Protein AF-A0A135U350-F1 (afdb_monomer)

Nearest PDB structures (foldseek):
  7f24-assembly1_A  TM=2.996E-01  e=7.785E+00  Homo sapiens

Radius of gyration: 18.71 Å; Cα contacts (8 Å, |Δi|>4): 54; chains: 1; bounding box: 39×28×60 Å

pLDDT: mean 76.17, std 16.47, range [37.19, 97.31]

Structure (mmCIF, N/CA/C/O backbone):
data_AF-A0A135U350-F1
#
_entry.id   AF-A0A135U350-F1
#
loop_
_atom_site.group_PDB
_atom_site.id
_atom_site.type_symbol
_atom_site.label_atom_id
_atom_site.label_alt_id
_atom_site.label_comp_id
_atom_site.label_asym_id
_atom_site.label_entity_id
_atom_site.label_seq_id
_atom_site.pdbx_PDB_ins_code
_atom_site.Cartn_x
_atom_site.Cartn_y
_atom_site.Cartn_z
_atom_site.occupancy
_atom_site.B_iso_or_equiv
_atom_site.auth_seq_id
_atom_site.auth_comp_id
_atom_site.auth_asym_id
_atom_site.auth_atom_id
_atom_site.pdbx_PDB_model_num
ATOM 1 N N . MET A 1 1 ? 18.412 5.096 -48.815 1.00 51.91 1 MET A N 1
ATOM 2 C CA . MET A 1 1 ? 17.657 5.793 -47.749 1.00 51.91 1 MET A CA 1
ATOM 3 C C . MET A 1 1 ? 16.625 4.939 -46.965 1.00 51.91 1 MET A C 1
ATOM 5 O O . MET A 1 1 ? 15.882 5.550 -46.212 1.00 51.91 1 MET A O 1
ATOM 9 N N . PRO A 1 2 ? 16.563 3.582 -47.007 1.00 56.16 2 PRO A N 1
ATOM 10 C CA . PRO A 1 2 ? 15.663 2.819 -46.115 1.00 56.16 2 PRO A CA 1
ATOM 11 C C . PRO A 1 2 ? 16.310 2.396 -44.777 1.00 56.16 2 PRO A C 1
ATOM 13 O O . PRO A 1 2 ? 15.617 2.077 -43.817 1.00 56.16 2 PRO A O 1
ATOM 16 N N . SER A 1 3 ? 17.642 2.420 -44.689 1.00 56.03 3 SER A N 1
ATOM 17 C CA . SER A 1 3 ? 18.417 1.921 -43.545 1.00 56.03 3 SER A CA 1
ATOM 18 C C . SER A 1 3 ? 18.353 2.810 -42.295 1.00 56.03 3 SER A C 1
ATOM 20 O O . SER A 1 3 ? 18.440 2.296 -41.186 1.00 56.03 3 SER A O 1
ATOM 22 N N . PHE A 1 4 ? 18.141 4.122 -42.447 1.00 55.19 4 PHE A N 1
ATOM 23 C CA . PHE A 1 4 ? 17.969 5.039 -41.308 1.00 55.19 4 PHE A CA 1
ATOM 24 C C . PHE A 1 4 ? 16.604 4.881 -40.622 1.00 55.19 4 PHE A C 1
ATOM 26 O O . PHE A 1 4 ? 16.508 5.009 -39.404 1.00 55.19 4 PHE A O 1
ATOM 33 N N . PHE A 1 5 ? 15.561 4.558 -41.393 1.00 57.06 5 PHE A N 1
ATOM 34 C CA . PHE A 1 5 ? 14.207 4.369 -40.868 1.00 57.06 5 PHE A CA 1
ATOM 35 C C . PHE A 1 5 ? 14.103 3.108 -40.000 1.00 57.06 5 PHE A C 1
ATOM 37 O O . PHE A 1 5 ? 13.480 3.145 -38.943 1.00 57.06 5 PHE A O 1
ATOM 44 N N . LEU A 1 6 ? 14.770 2.014 -40.392 1.00 58.06 6 LEU A N 1
ATOM 45 C CA . LEU A 1 6 ? 14.764 0.765 -39.622 1.00 58.06 6 LEU A CA 1
ATOM 46 C C . LEU A 1 6 ? 15.446 0.895 -38.250 1.00 58.06 6 LEU A C 1
ATOM 48 O O . LEU A 1 6 ? 14.917 0.373 -37.271 1.00 58.06 6 LEU A O 1
ATOM 52 N N . SER A 1 7 ? 16.566 1.620 -38.147 1.00 61.25 7 SER A N 1
ATOM 53 C CA . SER A 1 7 ? 17.243 1.836 -36.855 1.00 61.25 7 SER A CA 1
ATOM 54 C C . SER A 1 7 ? 16.415 2.667 -35.877 1.00 61.25 7 SER A C 1
ATOM 56 O O . SER A 1 7 ? 16.441 2.401 -34.678 1.00 61.25 7 SER A O 1
ATOM 58 N N . PHE A 1 8 ? 15.663 3.655 -36.371 1.00 61.41 8 PHE A N 1
ATOM 59 C CA . P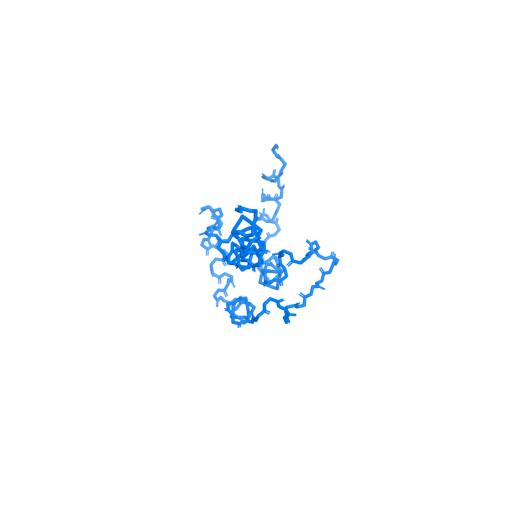HE A 1 8 ? 14.823 4.497 -35.517 1.00 61.41 8 PHE A CA 1
ATOM 60 C C . PHE A 1 8 ? 13.651 3.702 -34.922 1.00 61.41 8 PHE A C 1
ATOM 62 O O . PHE A 1 8 ? 13.359 3.816 -33.735 1.00 61.41 8 PHE A O 1
ATOM 69 N N . VAL A 1 9 ? 13.039 2.818 -35.719 1.00 66.31 9 VAL A N 1
ATOM 70 C CA . VAL A 1 9 ? 11.977 1.906 -35.258 1.00 66.31 9 VAL A CA 1
ATOM 71 C C . VAL A 1 9 ? 12.515 0.896 -34.238 1.00 66.31 9 VAL A C 1
ATOM 73 O O . VAL A 1 9 ? 11.883 0.673 -33.207 1.00 66.31 9 VAL A O 1
ATOM 76 N N . LEU A 1 10 ? 13.710 0.337 -34.467 1.00 63.16 10 LEU A N 1
ATOM 77 C CA . LEU A 1 10 ? 14.325 -0.623 -33.544 1.00 63.16 10 LEU A CA 1
ATOM 78 C C . LEU A 1 10 ? 14.658 0.008 -32.180 1.00 63.16 10 LEU A C 1
ATOM 80 O O . LEU A 1 10 ? 14.447 -0.617 -31.142 1.00 63.16 10 LEU A O 1
ATOM 84 N N . ALA A 1 11 ? 15.128 1.260 -32.174 1.00 63.81 11 ALA A N 1
ATOM 85 C CA . ALA A 1 11 ? 15.421 2.004 -30.950 1.00 63.81 11 ALA A CA 1
ATOM 86 C C . ALA A 1 11 ? 14.154 2.307 -30.127 1.00 63.81 11 ALA A C 1
ATOM 88 O O . ALA A 1 11 ? 14.177 2.214 -28.901 1.00 63.81 11 ALA A O 1
ATOM 89 N N . ILE A 1 12 ? 13.029 2.607 -30.787 1.00 64.12 12 ILE A N 1
ATOM 90 C CA . ILE A 1 12 ? 11.740 2.839 -30.115 1.00 64.12 12 ILE A CA 1
ATOM 91 C C . ILE A 1 12 ? 11.185 1.530 -29.527 1.00 64.12 12 ILE A C 1
ATOM 93 O O . ILE A 1 12 ? 10.718 1.521 -28.388 1.00 64.12 12 ILE A O 1
ATOM 97 N N . CYS A 1 13 ? 11.291 0.408 -30.249 1.00 62.34 13 CYS A N 1
ATOM 98 C CA . CYS A 1 13 ? 10.854 -0.900 -29.749 1.00 62.34 13 CYS A CA 1
ATOM 99 C C . CYS A 1 13 ? 11.668 -1.384 -28.536 1.00 62.34 13 CYS A C 1
ATOM 101 O O . CYS A 1 13 ? 11.102 -2.004 -27.638 1.00 62.34 13 CYS A O 1
ATOM 103 N N . LEU A 1 14 ? 12.968 -1.077 -28.473 1.00 61.06 14 LEU A N 1
ATOM 104 C CA . LEU A 1 14 ? 13.835 -1.457 -27.350 1.00 61.06 14 LEU A CA 1
ATOM 105 C C . LEU A 1 14 ? 13.662 -0.569 -26.104 1.00 61.06 14 LEU A C 1
ATOM 107 O O . LEU A 1 14 ? 13.984 -1.011 -25.004 1.00 61.06 14 LEU A O 1
ATOM 111 N N . CYS A 1 15 ? 13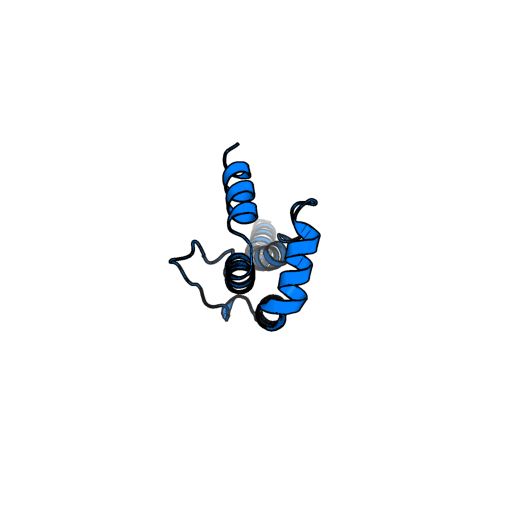.119 0.646 -26.242 1.00 57.06 15 CYS A N 1
ATOM 112 C CA . CYS A 1 15 ? 12.819 1.540 -25.112 1.00 57.06 15 CYS A CA 1
ATOM 113 C C . CYS A 1 15 ? 11.427 1.323 -24.492 1.00 57.06 15 CYS A C 1
ATOM 115 O O . CYS A 1 15 ? 11.189 1.750 -23.360 1.00 57.06 15 CYS A O 1
ATOM 117 N N . TRP A 1 16 ? 10.510 0.646 -25.192 1.00 56.31 16 TRP A N 1
ATOM 118 C CA . TRP A 1 16 ? 9.146 0.378 -24.711 1.00 56.31 16 TRP A CA 1
ATOM 119 C C . TRP A 1 16 ? 9.078 -0.363 -23.356 1.00 56.31 16 TRP A C 1
ATOM 121 O O . TRP A 1 16 ? 8.251 0.015 -22.521 1.00 56.31 16 TRP A O 1
ATOM 131 N N . PRO A 1 17 ? 9.940 -1.358 -23.053 1.00 57.16 17 PRO A N 1
ATOM 132 C CA . PRO A 1 17 ? 9.870 -2.074 -21.777 1.00 57.16 17 PRO A CA 1
ATOM 133 C C . PRO A 1 17 ? 10.188 -1.193 -20.563 1.00 57.16 17 PRO A C 1
ATOM 135 O O . PRO A 1 17 ? 9.724 -1.478 -19.462 1.00 57.16 17 PRO A O 1
ATOM 138 N N . CYS A 1 18 ? 10.957 -0.115 -20.749 1.00 51.03 18 CYS A N 1
ATOM 139 C CA . CYS A 1 18 ? 11.458 0.708 -19.648 1.00 51.03 18 CYS A CA 1
ATOM 140 C C . CYS A 1 18 ? 10.362 1.608 -19.048 1.00 51.03 18 CYS A C 1
ATOM 142 O O . CYS A 1 18 ? 10.301 1.805 -17.836 1.00 51.03 18 CYS A O 1
ATOM 144 N N . LEU A 1 19 ? 9.443 2.109 -19.883 1.00 50.31 19 LEU A N 1
ATOM 145 C CA . LEU A 1 19 ? 8.356 2.993 -19.446 1.00 50.31 19 LEU A CA 1
ATOM 146 C C . LEU A 1 19 ? 7.267 2.249 -18.660 1.00 50.31 19 LEU A C 1
ATOM 148 O O . LEU A 1 19 ? 6.686 2.812 -17.736 1.00 50.31 19 LEU A O 1
ATOM 152 N N . ALA A 1 20 ? 7.012 0.977 -18.976 1.00 51.28 20 ALA A N 1
ATOM 153 C CA . ALA A 1 20 ? 5.958 0.194 -18.327 1.00 51.28 20 ALA A CA 1
ATOM 154 C C . ALA A 1 20 ? 6.255 -0.126 -16.848 1.00 51.28 20 ALA A C 1
ATOM 156 O O . ALA A 1 20 ? 5.329 -0.304 -16.060 1.00 51.28 20 ALA A O 1
ATOM 157 N N . VAL A 1 21 ? 7.534 -0.189 -16.460 1.00 50.59 21 VAL A N 1
ATOM 158 C CA . VAL A 1 21 ? 7.938 -0.468 -15.070 1.00 50.59 21 VAL A CA 1
ATOM 159 C C . VAL A 1 21 ? 7.747 0.760 -14.174 1.00 50.59 21 VAL A C 1
ATOM 161 O O . VAL A 1 21 ? 7.396 0.609 -13.007 1.00 50.59 21 VAL A O 1
ATOM 164 N N . TYR A 1 22 ? 7.907 1.974 -14.715 1.00 48.16 22 TYR A N 1
ATOM 165 C CA . TYR A 1 22 ? 7.777 3.214 -13.942 1.00 48.16 22 TYR A CA 1
ATOM 166 C C . TYR A 1 22 ? 6.323 3.526 -13.559 1.00 48.16 22 TYR A C 1
ATOM 168 O O . TYR A 1 22 ? 6.048 3.951 -12.441 1.00 48.16 22 TYR A O 1
ATOM 176 N N . VAL A 1 23 ? 5.375 3.277 -14.468 1.00 47.12 23 VAL A N 1
ATOM 177 C CA . VAL A 1 23 ? 3.973 3.689 -14.285 1.00 47.12 23 VAL A CA 1
ATOM 178 C C . VAL A 1 23 ? 3.293 2.959 -13.122 1.00 47.12 23 VAL A C 1
ATOM 180 O O . VAL A 1 23 ? 2.491 3.567 -12.421 1.00 47.12 23 VAL A O 1
ATOM 183 N N . ALA A 1 24 ? 3.641 1.694 -12.863 1.00 48.94 24 ALA A N 1
ATOM 184 C CA . ALA A 1 24 ? 3.009 0.896 -11.807 1.00 48.94 24 ALA A CA 1
ATOM 185 C C . ALA A 1 24 ? 3.259 1.449 -10.389 1.00 48.94 24 ALA A C 1
ATOM 187 O O . ALA A 1 24 ? 2.378 1.357 -9.537 1.00 48.94 24 ALA A O 1
ATOM 188 N N . LYS A 1 25 ? 4.427 2.064 -10.140 1.00 48.00 25 LYS A N 1
ATOM 189 C CA . LYS A 1 25 ? 4.800 2.598 -8.816 1.00 48.00 25 LYS A CA 1
ATOM 190 C C . LYS A 1 25 ? 3.958 3.815 -8.404 1.00 48.00 25 LYS A C 1
ATOM 192 O O . LYS A 1 25 ? 3.762 4.055 -7.216 1.00 48.00 25 LYS A O 1
ATOM 197 N N . ASP A 1 26 ? 3.427 4.543 -9.385 1.00 49.25 26 ASP A N 1
ATOM 198 C CA . ASP A 1 26 ? 2.677 5.789 -9.197 1.00 49.25 26 ASP A CA 1
ATOM 199 C C . ASP A 1 26 ? 1.147 5.596 -9.140 1.00 49.25 26 ASP A C 1
ATOM 201 O O . ASP A 1 26 ? 0.419 6.578 -8.985 1.00 49.25 26 ASP A O 1
ATOM 205 N N . GLN A 1 27 ? 0.632 4.364 -9.266 1.00 50.88 27 GLN A N 1
ATOM 206 C CA . GLN A 1 27 ? -0.819 4.111 -9.331 1.00 50.88 27 GLN A CA 1
ATOM 207 C C . GLN A 1 27 ? -1.530 4.099 -7.968 1.00 50.88 27 GLN A C 1
ATOM 209 O O . GLN A 1 27 ? -2.751 3.988 -7.920 1.00 50.88 27 GLN A O 1
ATOM 214 N N . PHE A 1 28 ? -0.795 4.276 -6.871 1.00 52.19 28 PHE A N 1
ATOM 215 C CA . PHE A 1 28 ? -1.330 4.364 -5.511 1.00 52.19 28 PHE A CA 1
ATOM 216 C C . PHE A 1 28 ? -1.183 5.795 -4.967 1.00 52.19 28 PHE A C 1
ATOM 218 O O . PHE A 1 28 ? -0.483 6.033 -3.989 1.00 52.19 28 PHE A O 1
ATOM 225 N N . LYS A 1 29 ? -1.751 6.798 -5.655 1.00 51.06 29 LYS A N 1
ATOM 226 C CA . LYS A 1 29 ? -1.476 8.212 -5.320 1.00 51.06 29 LYS A CA 1
ATOM 227 C C . LYS A 1 29 ? -2.341 8.807 -4.208 1.00 51.06 29 LYS A C 1
ATOM 229 O O . LYS A 1 29 ? -1.890 9.750 -3.569 1.00 51.06 29 LYS A O 1
ATOM 234 N N . SER A 1 30 ? -3.529 8.269 -3.941 1.00 59.78 30 SER A N 1
ATOM 235 C CA . SER A 1 30 ? -4.328 8.662 -2.774 1.00 59.78 30 SER A CA 1
ATOM 236 C C . SER A 1 30 ? -5.467 7.683 -2.532 1.00 59.78 30 SER A C 1
ATOM 238 O O . SER A 1 30 ? -6.191 7.326 -3.463 1.00 59.78 30 SER A O 1
ATOM 240 N N . TRP A 1 31 ? -5.660 7.305 -1.275 1.00 69.06 31 TRP A N 1
ATOM 241 C CA . TRP A 1 31 ? -6.875 6.639 -0.829 1.00 69.06 31 TRP A CA 1
ATOM 242 C C . TRP A 1 31 ? -8.092 7.559 -0.958 1.00 69.06 31 TRP A C 1
ATOM 244 O O . TRP A 1 31 ? -7.953 8.781 -1.063 1.00 69.06 31 TRP A O 1
ATOM 254 N N . TYR A 1 32 ? -9.288 6.972 -0.911 1.00 66.12 32 TYR A N 1
ATO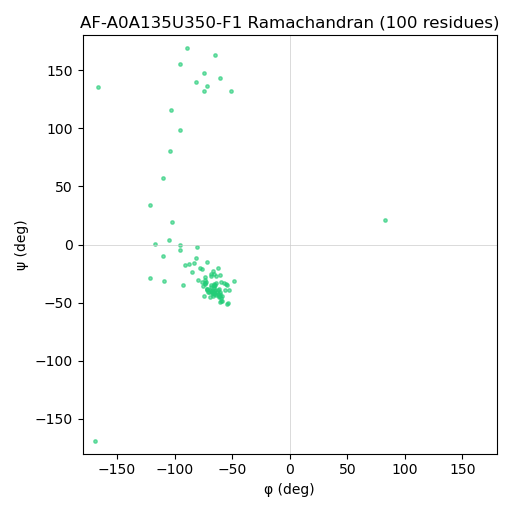M 255 C CA . TYR A 1 32 ? -10.517 7.741 -0.764 1.00 66.12 32 TYR A CA 1
ATOM 256 C C . TYR A 1 32 ? -10.403 8.701 0.431 1.00 66.12 32 TYR A C 1
ATOM 258 O O . TYR A 1 32 ? -9.966 8.267 1.500 1.00 66.12 32 TYR A O 1
ATOM 266 N N . PRO A 1 33 ? -10.754 9.990 0.283 1.00 71.69 33 PRO A N 1
ATOM 267 C CA . PRO A 1 33 ? -10.485 10.997 1.306 1.00 71.69 33 PRO A CA 1
ATOM 268 C C . PRO A 1 3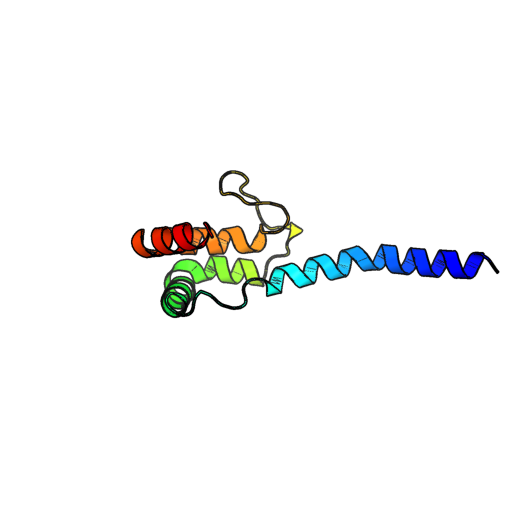3 ? -11.163 10.688 2.648 1.00 71.69 33 PRO A C 1
ATOM 270 O O . PRO A 1 33 ? -10.645 11.093 3.686 1.00 71.69 33 PRO A O 1
ATOM 273 N N . GLU A 1 34 ? -12.275 9.947 2.657 1.00 77.75 34 GLU A N 1
ATOM 274 C CA . GLU A 1 34 ? -12.948 9.526 3.886 1.00 77.75 34 GLU A CA 1
ATOM 275 C C . GLU A 1 34 ? -12.208 8.416 4.651 1.00 77.75 34 GLU A C 1
ATOM 277 O O . GLU A 1 34 ? -12.281 8.379 5.878 1.00 77.75 34 GLU A O 1
ATOM 282 N N . PHE A 1 35 ? -11.481 7.536 3.953 1.00 85.62 35 PHE A N 1
ATOM 283 C CA . PHE A 1 35 ? -10.784 6.388 4.554 1.00 85.62 35 PHE A CA 1
ATOM 284 C C . PHE A 1 35 ? -9.258 6.530 4.554 1.00 85.62 35 PHE A C 1
ATOM 286 O O . PHE A 1 35 ? -8.568 5.748 5.205 1.00 85.62 35 PHE A O 1
ATOM 293 N N . GLY A 1 36 ? -8.718 7.532 3.860 1.00 83.75 36 GLY A N 1
ATOM 294 C CA . GLY A 1 36 ? -7.281 7.744 3.707 1.00 83.75 36 GLY A CA 1
ATOM 295 C C . GLY A 1 36 ? -6.513 7.801 5.024 1.00 83.75 36 GLY A C 1
ATOM 296 O O . GLY 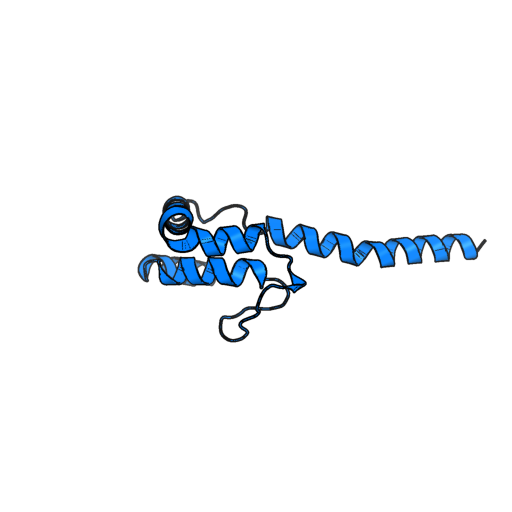A 1 36 ? -5.591 7.003 5.179 1.00 83.75 36 GLY A O 1
ATOM 297 N N . PRO A 1 37 ? -6.931 8.612 6.014 1.00 88.31 37 PRO A N 1
ATOM 298 C CA . PRO A 1 37 ? -6.261 8.651 7.314 1.00 88.31 37 PRO A CA 1
ATOM 299 C C . PRO A 1 37 ? -6.263 7.299 8.040 1.00 88.31 37 PRO A C 1
ATOM 301 O O . PRO A 1 37 ? -5.323 6.971 8.759 1.00 88.31 37 PRO A O 1
ATOM 304 N N . THR A 1 38 ? -7.313 6.490 7.857 1.00 90.06 38 THR A N 1
ATOM 305 C CA . THR A 1 38 ? -7.384 5.143 8.438 1.00 90.06 38 THR A CA 1
ATOM 306 C C . THR A 1 38 ? -6.381 4.209 7.774 1.00 90.06 38 THR A C 1
ATOM 308 O O . THR A 1 38 ? -5.671 3.491 8.472 1.00 90.06 38 THR A O 1
ATOM 311 N N . PHE A 1 39 ? -6.280 4.229 6.445 1.00 89.75 39 PHE A N 1
ATOM 312 C CA . PHE A 1 39 ? -5.312 3.398 5.734 1.00 89.75 39 PHE A CA 1
ATOM 313 C C . PHE A 1 39 ? -3.869 3.835 5.972 1.00 89.75 39 PHE A C 1
ATOM 315 O O . PHE A 1 39 ? -3.010 2.973 6.122 1.00 89.75 39 PHE A O 1
ATOM 322 N N . GLU A 1 40 ? -3.600 5.136 6.082 1.00 90.19 40 GLU A N 1
ATOM 323 C CA . GLU A 1 40 ? -2.287 5.655 6.485 1.00 90.19 40 GLU A CA 1
ATOM 324 C C . GLU A 1 40 ? -1.904 5.152 7.881 1.00 90.19 40 GLU A C 1
ATOM 326 O O . GLU A 1 40 ? -0.837 4.563 8.047 1.00 90.19 40 GLU A O 1
ATOM 331 N N . ALA A 1 41 ? -2.812 5.256 8.858 1.00 92.44 41 ALA A N 1
ATOM 332 C CA . ALA A 1 41 ? -2.576 4.739 10.204 1.00 92.44 41 ALA A CA 1
ATOM 333 C C . ALA A 1 41 ? -2.342 3.216 10.228 1.00 92.44 41 ALA A C 1
ATOM 335 O O . ALA A 1 41 ? -1.487 2.737 10.971 1.00 92.44 41 ALA A O 1
ATOM 336 N N . ILE A 1 42 ? -3.065 2.446 9.405 1.00 94.69 42 ILE A N 1
ATOM 337 C CA . ILE A 1 42 ? -2.854 0.996 9.269 1.00 94.69 42 ILE A CA 1
ATOM 338 C C . ILE A 1 42 ? -1.488 0.700 8.643 1.00 94.69 42 ILE A C 1
ATOM 340 O O . ILE A 1 42 ? -0.785 -0.200 9.101 1.00 94.69 42 ILE A O 1
ATOM 344 N N . VAL A 1 43 ? -1.084 1.445 7.614 1.00 94.19 43 VAL A N 1
ATOM 345 C CA . VAL A 1 43 ? 0.232 1.273 6.987 1.00 94.19 43 VAL A CA 1
A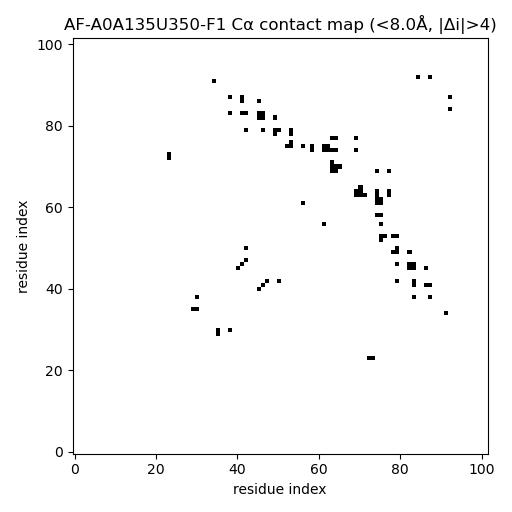TOM 346 C C . VAL A 1 43 ? 1.351 1.545 7.989 1.00 94.19 43 VAL A C 1
ATOM 348 O O . VAL A 1 43 ? 2.278 0.745 8.094 1.00 94.19 43 VAL A O 1
ATOM 351 N N . GLU A 1 44 ? 1.244 2.625 8.758 1.00 93.69 44 GLU A N 1
ATOM 352 C CA . GLU A 1 44 ? 2.252 3.010 9.749 1.00 93.69 44 GLU A CA 1
ATOM 353 C C . GLU A 1 44 ? 2.274 2.084 10.975 1.00 93.69 44 GLU A C 1
ATOM 355 O O . GLU A 1 44 ? 3.346 1.774 11.495 1.00 93.69 44 GLU A O 1
ATOM 360 N N . GLY A 1 45 ? 1.107 1.632 11.442 1.00 95.88 45 GLY A N 1
ATOM 361 C CA . GLY A 1 45 ? 0.974 0.864 12.682 1.00 95.88 45 GLY A CA 1
ATOM 362 C C . GLY A 1 45 ? 1.030 -0.653 12.514 1.00 95.88 45 GLY A C 1
ATOM 363 O O . GLY A 1 45 ? 1.546 -1.350 13.389 1.00 95.88 45 GLY A O 1
ATOM 364 N N . ASN A 1 46 ? 0.501 -1.176 11.407 1.00 97.31 46 ASN A N 1
ATOM 365 C CA . ASN A 1 46 ? 0.251 -2.607 11.227 1.00 97.31 46 ASN A CA 1
ATOM 366 C C . ASN A 1 46 ? 0.989 -3.204 10.026 1.00 97.31 46 ASN A C 1
ATOM 368 O O . ASN A 1 46 ? 1.317 -4.387 10.075 1.00 97.31 46 ASN A O 1
ATOM 372 N N . CYS A 1 47 ? 1.259 -2.411 8.982 1.00 95.38 47 CYS A N 1
ATOM 373 C CA . CYS A 1 47 ? 1.858 -2.890 7.731 1.00 95.38 47 CYS A CA 1
ATOM 374 C C . CYS A 1 47 ? 3.198 -2.229 7.320 1.00 95.38 47 CYS 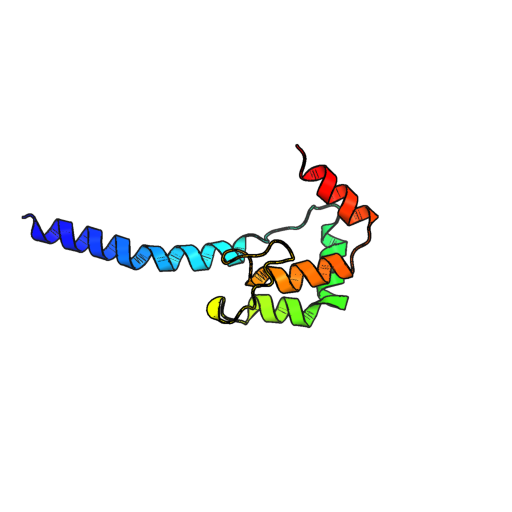A C 1
ATOM 376 O O . CYS A 1 47 ? 3.437 -2.058 6.115 1.00 95.38 47 CYS A O 1
ATOM 378 N N . PRO A 1 48 ? 4.098 -1.830 8.248 1.00 95.31 48 PRO A N 1
ATOM 379 C CA . PRO A 1 48 ? 5.297 -1.080 7.874 1.00 95.31 48 PRO A CA 1
ATOM 380 C C . PRO A 1 48 ? 6.289 -1.924 7.061 1.00 95.31 48 PRO A C 1
ATOM 382 O O . PRO A 1 48 ? 6.928 -1.410 6.145 1.00 95.31 48 PRO A O 1
ATOM 385 N N . ALA A 1 49 ? 6.400 -3.225 7.346 1.00 94.00 49 ALA A N 1
ATOM 386 C CA . ALA A 1 49 ? 7.332 -4.118 6.657 1.00 94.00 49 ALA A CA 1
ATOM 387 C C . ALA A 1 49 ? 6.881 -4.418 5.218 1.00 94.00 49 ALA A C 1
ATOM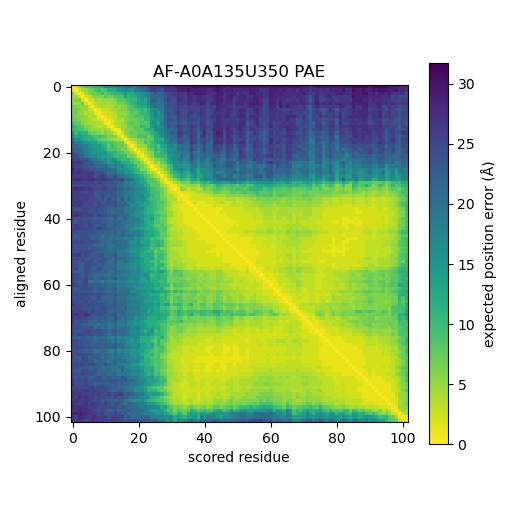 389 O O . ALA A 1 49 ? 7.691 -4.494 4.293 1.00 94.00 49 ALA A O 1
ATOM 390 N N . GLU A 1 50 ? 5.578 -4.581 5.016 1.00 92.06 50 GLU A N 1
ATOM 391 C CA . GLU A 1 50 ? 4.952 -4.790 3.717 1.00 92.06 50 GLU A CA 1
ATOM 392 C C . GLU A 1 50 ? 5.084 -3.538 2.851 1.00 92.06 50 GLU A C 1
ATOM 394 O O . GLU A 1 50 ? 5.406 -3.635 1.664 1.00 92.06 50 GLU A O 1
ATOM 399 N N . TYR A 1 51 ? 4.906 -2.362 3.458 1.00 92.00 51 TYR A N 1
ATOM 400 C CA . TYR A 1 51 ? 5.109 -1.087 2.786 1.00 92.00 51 TYR A CA 1
ATOM 401 C C . TYR A 1 51 ? 6.582 -0.844 2.432 1.00 92.00 51 TYR A C 1
ATOM 403 O O . TYR A 1 51 ? 6.893 -0.447 1.309 1.00 92.00 51 TYR A O 1
ATOM 411 N N . GLU A 1 52 ? 7.520 -1.163 3.326 1.00 91.69 52 GLU A N 1
ATOM 412 C CA . GLU A 1 52 ? 8.951 -1.092 3.019 1.00 91.69 52 GLU A CA 1
ATOM 413 C C . GLU A 1 52 ? 9.320 -2.029 1.862 1.00 91.69 52 GLU A C 1
ATOM 415 O O . GLU A 1 52 ? 10.036 -1.630 0.938 1.00 91.69 52 GLU A O 1
ATOM 420 N N . ARG A 1 53 ? 8.789 -3.258 1.850 1.00 88.94 53 ARG A N 1
ATOM 421 C CA . ARG A 1 53 ? 8.990 -4.192 0.734 1.00 88.94 53 ARG A CA 1
ATOM 422 C C . ARG A 1 53 ? 8.461 -3.626 -0.573 1.00 88.94 53 ARG A C 1
ATOM 424 O O . ARG A 1 53 ? 9.190 -3.663 -1.558 1.00 88.94 53 ARG A O 1
ATOM 431 N N . TYR A 1 54 ? 7.256 -3.056 -0.579 1.00 88.81 54 TYR A N 1
ATOM 432 C CA . TYR A 1 54 ? 6.693 -2.389 -1.756 1.00 88.81 54 TYR A CA 1
ATOM 433 C C . TYR A 1 54 ? 7.642 -1.322 -2.334 1.00 88.81 54 TYR A C 1
ATOM 435 O O . TYR A 1 54 ? 7.782 -1.206 -3.553 1.00 88.81 54 TYR A O 1
ATOM 443 N N . LEU A 1 55 ? 8.332 -0.568 -1.472 1.00 89.62 55 LEU A N 1
ATOM 444 C CA . LEU A 1 55 ? 9.238 0.505 -1.887 1.00 89.62 55 LEU A CA 1
ATOM 445 C C . LEU A 1 55 ? 10.616 0.022 -2.358 1.00 89.62 55 LEU A C 1
ATOM 447 O O . LEU A 1 55 ? 11.239 0.698 -3.185 1.00 89.62 55 LEU A O 1
ATOM 451 N N . THR A 1 56 ? 11.101 -1.093 -1.810 1.00 88.88 56 THR A N 1
ATOM 452 C CA . THR A 1 56 ? 12.515 -1.497 -1.893 1.00 88.88 56 THR A CA 1
ATOM 453 C C . THR A 1 56 ? 12.771 -2.695 -2.799 1.00 88.88 56 THR A C 1
ATOM 455 O O . THR A 1 56 ? 13.846 -2.768 -3.399 1.00 88.88 56 THR A O 1
ATOM 458 N N . ILE A 1 57 ? 11.826 -3.634 -2.927 1.00 87.44 57 ILE A N 1
ATOM 459 C CA . ILE A 1 57 ? 12.079 -4.852 -3.701 1.00 87.44 57 ILE A CA 1
ATOM 460 C C . ILE A 1 57 ? 11.902 -4.601 -5.206 1.00 87.44 57 ILE A C 1
ATOM 462 O O . ILE A 1 57 ? 10.951 -3.937 -5.625 1.00 87.44 57 ILE A O 1
ATOM 466 N N . PRO A 1 58 ? 12.772 -5.176 -6.054 1.00 86.31 58 PRO A N 1
ATOM 467 C CA . PRO A 1 58 ? 12.520 -5.241 -7.487 1.00 86.31 58 PRO A CA 1
ATOM 468 C C . PRO A 1 58 ? 11.239 -6.028 -7.777 1.00 86.31 58 PRO A C 1
ATOM 470 O O . PRO A 1 58 ? 10.965 -7.048 -7.139 1.00 86.31 58 PRO A O 1
ATOM 473 N N . ARG A 1 59 ? 10.477 -5.596 -8.785 1.00 81.69 59 ARG A N 1
ATOM 474 C CA . ARG A 1 59 ? 9.231 -6.254 -9.216 1.00 81.69 59 ARG A CA 1
ATOM 475 C C . ARG A 1 59 ? 9.452 -7.732 -9.547 1.00 81.69 59 ARG A C 1
ATOM 477 O O . ARG A 1 59 ? 8.584 -8.566 -9.314 1.00 81.69 59 ARG A O 1
ATOM 484 N N . GLU A 1 60 ? 10.609 -8.080 -10.086 1.00 85.56 60 GLU A N 1
ATOM 485 C CA . GLU A 1 60 ? 10.968 -9.443 -10.481 1.00 85.56 60 GLU A CA 1
ATOM 486 C C . GLU A 1 60 ? 11.034 -10.395 -9.281 1.00 85.56 60 GLU A C 1
ATOM 488 O O . GLU A 1 60 ? 10.770 -11.583 -9.438 1.00 85.56 60 GLU A O 1
ATOM 493 N N . ASN A 1 61 ? 11.315 -9.857 -8.091 1.00 86.56 61 ASN A N 1
ATOM 494 C CA . ASN A 1 61 ? 11.450 -10.607 -6.844 1.00 86.56 61 ASN A CA 1
ATOM 495 C C . ASN A 1 61 ? 10.157 -10.631 -6.012 1.00 86.56 61 ASN A C 1
ATOM 497 O O . ASN A 1 61 ? 10.117 -11.280 -4.967 1.00 86.56 61 ASN A O 1
ATOM 501 N N . ALA A 1 62 ? 9.114 -9.915 -6.439 1.00 85.69 62 ALA A N 1
ATOM 502 C CA . ALA A 1 62 ? 7.830 -9.906 -5.751 1.00 85.69 62 ALA A CA 1
ATOM 503 C C . ALA A 1 62 ? 7.069 -11.218 -5.998 1.00 85.69 62 ALA A C 1
ATOM 505 O O . ALA A 1 62 ? 6.948 -11.678 -7.138 1.00 85.69 62 ALA A O 1
ATOM 506 N N . ILE A 1 63 ? 6.564 -11.810 -4.914 1.00 85.81 63 ILE A N 1
ATOM 507 C CA . ILE A 1 63 ? 5.740 -13.023 -4.946 1.00 85.81 63 ILE A CA 1
ATOM 508 C C . ILE A 1 63 ? 4.369 -12.652 -5.511 1.00 85.81 63 ILE A C 1
ATOM 510 O O . ILE A 1 63 ? 3.815 -11.631 -5.123 1.00 85.81 63 ILE A O 1
ATOM 514 N N . ILE A 1 64 ? 3.847 -13.487 -6.409 1.00 86.62 64 ILE A N 1
ATOM 515 C CA . ILE A 1 64 ? 2.482 -13.366 -6.925 1.00 86.62 64 ILE A CA 1
ATOM 516 C C . ILE A 1 64 ? 1.630 -14.421 -6.234 1.00 86.62 64 ILE A C 1
ATOM 518 O O . ILE A 1 64 ? 1.847 -15.618 -6.449 1.00 86.62 64 ILE A O 1
ATOM 522 N N . ASP A 1 65 ? 0.652 -13.992 -5.446 1.00 85.31 65 ASP A N 1
ATOM 523 C CA . ASP A 1 65 ? -0.427 -14.876 -5.013 1.00 85.31 65 ASP A CA 1
ATOM 524 C C . ASP A 1 65 ? -1.642 -14.735 -5.941 1.00 85.31 65 ASP A C 1
ATOM 526 O O . ASP A 1 65 ? -2.474 -13.837 -5.821 1.00 85.31 65 ASP A O 1
ATOM 530 N N . TRP A 1 66 ? -1.750 -15.670 -6.882 1.00 84.12 66 TRP A N 1
ATOM 531 C CA . TRP A 1 66 ? -2.812 -15.695 -7.885 1.00 84.12 66 TRP A CA 1
ATOM 532 C C . TRP A 1 66 ? -4.223 -15.857 -7.299 1.00 84.12 66 TRP A C 1
ATOM 534 O O . TRP A 1 66 ? -5.194 -15.530 -7.978 1.00 84.12 66 TRP A O 1
ATOM 544 N N . PHE A 1 67 ? -4.368 -16.352 -6.065 1.00 84.38 67 PHE A N 1
ATOM 545 C CA . PHE A 1 67 ? -5.682 -16.614 -5.468 1.00 84.38 67 PHE A CA 1
ATOM 546 C C . PHE A 1 67 ? -6.331 -15.375 -4.851 1.00 84.38 67 PHE A C 1
ATOM 548 O O . PHE A 1 67 ? -7.540 -15.378 -4.629 1.00 84.38 67 PHE A O 1
ATOM 555 N N . THR A 1 68 ? -5.571 -14.305 -4.619 1.00 78.25 68 THR A N 1
ATOM 556 C CA . THR A 1 68 ? -6.084 -13.045 -4.054 1.00 78.25 68 THR A CA 1
ATOM 557 C C . THR A 1 68 ? -6.279 -11.949 -5.110 1.00 78.25 68 THR A C 1
ATOM 559 O O . THR A 1 68 ? -6.400 -10.774 -4.778 1.00 78.25 68 THR A O 1
ATOM 562 N N . GLY A 1 69 ? -6.369 -12.326 -6.394 1.00 69.50 69 GLY 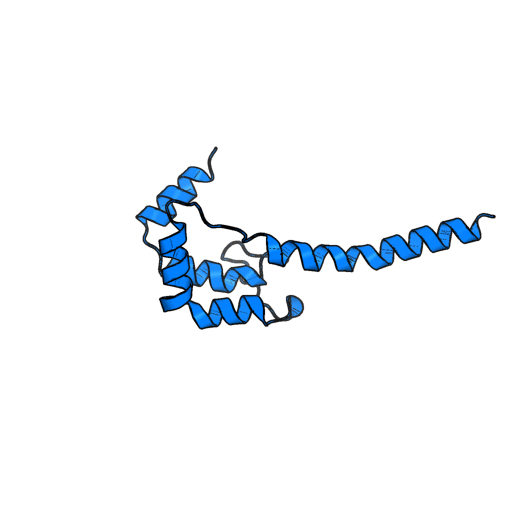A N 1
ATOM 563 C CA . GLY A 1 69 ? -6.651 -11.394 -7.497 1.00 69.50 69 GLY A CA 1
ATOM 564 C C . GLY A 1 69 ? -5.421 -10.646 -8.018 1.00 69.50 69 GLY A C 1
ATOM 565 O O . GLY A 1 69 ? -5.547 -9.586 -8.634 1.00 69.50 69 GLY A O 1
ATOM 566 N N . ASP A 1 70 ? -4.228 -11.178 -7.766 1.00 76.62 70 ASP A N 1
ATOM 567 C CA . ASP A 1 70 ? -2.980 -10.567 -8.205 1.00 76.62 70 ASP A CA 1
ATOM 568 C C . ASP A 1 70 ? -2.533 -11.024 -9.591 1.00 76.62 70 ASP A C 1
ATOM 570 O O . ASP A 1 70 ? -3.056 -11.963 -10.197 1.00 76.62 70 ASP A O 1
ATOM 574 N N . GLY A 1 71 ? -1.538 -10.322 -10.107 1.00 82.88 71 GLY A N 1
ATOM 575 C CA . GLY A 1 71 ? -0.870 -10.672 -11.329 1.00 82.88 71 GLY A CA 1
ATOM 576 C C . GLY A 1 71 ? 0.381 -9.852 -11.551 1.00 82.88 71 GLY A C 1
ATOM 577 O O . GLY A 1 71 ? 0.889 -9.122 -10.700 1.00 82.88 71 GLY A O 1
ATOM 578 N N . ASN A 1 72 ? 0.913 -9.968 -12.763 1.00 82.38 72 ASN A N 1
ATOM 579 C CA . ASN A 1 72 ? 2.183 -9.337 -13.092 1.00 82.38 72 ASN A CA 1
ATOM 580 C C . ASN A 1 72 ? 2.178 -7.831 -12.804 1.00 82.38 72 ASN A C 1
ATOM 582 O O . ASN A 1 72 ? 3.210 -7.283 -12.423 1.00 82.38 72 ASN A O 1
ATOM 586 N N . THR A 1 73 ? 1.047 -7.163 -13.004 1.00 81.00 73 THR A N 1
ATOM 587 C CA . THR A 1 73 ? 0.866 -5.713 -12.881 1.00 81.00 73 THR A CA 1
ATOM 588 C C . THR A 1 73 ? 0.850 -5.201 -11.442 1.00 81.00 73 THR A C 1
ATOM 590 O O . THR A 1 73 ? 1.362 -4.112 -11.212 1.00 81.00 73 THR A O 1
ATOM 593 N N . ASN A 1 74 ? 0.327 -5.968 -10.486 1.00 79.88 74 ASN A N 1
ATOM 594 C CA . ASN A 1 74 ? 0.055 -5.531 -9.110 1.00 79.88 74 ASN A CA 1
ATOM 595 C C . ASN A 1 74 ? 0.861 -6.269 -8.029 1.00 79.88 74 ASN A C 1
ATOM 597 O O . ASN A 1 74 ? 0.798 -5.871 -6.868 1.00 79.88 74 ASN A O 1
ATOM 601 N N . ARG A 1 75 ? 1.723 -7.218 -8.411 1.00 85.81 75 ARG A N 1
ATOM 602 C CA . ARG A 1 75 ? 2.539 -8.035 -7.493 1.00 85.81 75 ARG A CA 1
ATOM 603 C C . ARG A 1 75 ? 3.314 -7.305 -6.394 1.00 85.81 75 ARG A C 1
ATOM 605 O O . ARG A 1 75 ? 3.546 -7.855 -5.327 1.00 85.81 75 ARG A O 1
ATOM 612 N N . LEU A 1 76 ? 3.747 -6.066 -6.641 1.00 87.81 76 LEU A N 1
ATOM 613 C CA . LEU A 1 76 ? 4.430 -5.264 -5.620 1.00 87.81 76 LEU A CA 1
ATOM 614 C C . LEU A 1 76 ? 3.435 -4.756 -4.575 1.00 87.81 76 LEU A C 1
ATOM 616 O O . LEU A 1 76 ? 3.703 -4.806 -3.378 1.00 87.81 76 LEU A O 1
ATOM 620 N N . ALA A 1 77 ? 2.288 -4.261 -5.038 1.00 87.19 77 ALA A N 1
ATOM 621 C CA . ALA A 1 77 ? 1.256 -3.677 -4.194 1.00 87.19 77 ALA A CA 1
ATOM 622 C C . ALA A 1 77 ? 0.439 -4.743 -3.449 1.00 87.19 77 ALA A C 1
ATOM 624 O O . ALA A 1 77 ? -0.162 -4.433 -2.426 1.00 87.19 77 ALA A O 1
ATOM 625 N N . GLN A 1 78 ? 0.431 -5.993 -3.921 1.00 86.94 78 GLN A N 1
ATOM 626 C CA . GLN A 1 78 ? -0.369 -7.067 -3.332 1.00 86.94 78 GLN A CA 1
ATOM 627 C C . GLN A 1 78 ? -0.101 -7.248 -1.839 1.00 86.94 78 GLN A C 1
ATOM 629 O O . GLN A 1 78 ? -1.033 -7.292 -1.041 1.00 86.94 78 GLN A O 1
ATOM 634 N N . THR A 1 79 ? 1.171 -7.366 -1.456 1.00 88.38 79 THR A N 1
ATOM 635 C CA . THR A 1 79 ? 1.526 -7.693 -0.069 1.00 88.38 79 THR A CA 1
ATOM 636 C C . THR A 1 79 ? 1.037 -6.604 0.891 1.00 88.38 79 THR A C 1
ATOM 638 O O . THR A 1 79 ? 0.441 -6.914 1.921 1.00 88.38 79 THR A O 1
ATOM 641 N N . VAL A 1 80 ? 1.210 -5.330 0.523 1.00 90.12 80 VAL A N 1
ATOM 642 C CA . VAL A 1 80 ? 0.724 -4.209 1.336 1.00 90.12 80 VAL A CA 1
ATOM 643 C C . VAL A 1 80 ? -0.803 -4.101 1.301 1.00 90.12 80 VAL A C 1
ATOM 645 O O . VAL A 1 80 ? -1.415 -3.928 2.351 1.00 90.12 80 VAL A O 1
ATOM 648 N N . ALA A 1 81 ? -1.443 -4.300 0.146 1.00 89.00 81 ALA A N 1
ATOM 649 C CA . ALA A 1 81 ? -2.900 -4.275 0.030 1.00 89.00 81 ALA A CA 1
ATOM 650 C C . ALA A 1 81 ? -3.563 -5.363 0.892 1.00 89.00 81 ALA A C 1
ATOM 652 O O . ALA A 1 81 ? -4.501 -5.071 1.629 1.00 89.00 81 ALA A O 1
ATOM 653 N N . ASN A 1 82 ? -3.037 -6.591 0.875 1.00 90.75 82 ASN A N 1
ATOM 654 C CA . ASN A 1 82 ? -3.545 -7.694 1.693 1.00 90.75 82 ASN A CA 1
ATOM 655 C C . ASN A 1 82 ? -3.394 -7.414 3.193 1.00 90.75 82 ASN A C 1
ATOM 657 O O . ASN A 1 82 ? -4.317 -7.688 3.961 1.00 90.75 82 ASN A O 1
ATOM 661 N N . CYS A 1 83 ? -2.267 -6.830 3.614 1.00 92.56 83 CYS A N 1
ATOM 662 C CA . CYS A 1 83 ? -2.084 -6.434 5.008 1.00 92.56 83 CYS A CA 1
ATOM 663 C C . CYS A 1 83 ? -3.085 -5.346 5.428 1.00 92.56 83 CYS A C 1
ATOM 665 O O . CYS A 1 83 ? -3.702 -5.457 6.490 1.00 92.56 83 CYS A O 1
ATOM 667 N N . ILE A 1 84 ? -3.299 -4.335 4.579 1.00 92.44 84 ILE A N 1
ATOM 668 C CA . ILE A 1 84 ? -4.269 -3.267 4.845 1.00 92.44 84 ILE A CA 1
ATOM 669 C C . ILE A 1 84 ? -5.674 -3.848 4.982 1.00 92.44 84 ILE A C 1
ATOM 671 O O . ILE A 1 84 ? -6.348 -3.571 5.972 1.00 92.44 84 ILE A O 1
ATOM 675 N N . LEU A 1 85 ? -6.103 -4.691 4.040 1.00 91.06 85 LEU A N 1
ATOM 676 C CA . LEU A 1 85 ? -7.423 -5.323 4.071 1.00 91.06 85 LEU A CA 1
ATOM 677 C C . LEU A 1 85 ? -7.613 -6.190 5.325 1.00 91.06 85 LEU A C 1
ATOM 679 O O . LEU A 1 85 ? -8.660 -6.114 5.960 1.00 91.06 85 LEU A O 1
ATOM 683 N N . GLY A 1 86 ? -6.586 -6.938 5.741 1.00 93.88 86 GLY A N 1
ATOM 684 C CA . GLY A 1 86 ? -6.626 -7.751 6.961 1.00 93.88 86 GLY A CA 1
ATOM 685 C C . GLY A 1 86 ? -6.708 -6.950 8.268 1.00 93.88 86 GLY A C 1
ATOM 686 O O . GLY A 1 86 ? -7.176 -7.479 9.273 1.00 93.88 86 GLY A O 1
ATOM 687 N N . ASN A 1 87 ? -6.284 -5.682 8.262 1.00 96.00 87 ASN A N 1
ATOM 688 C CA . ASN A 1 87 ? -6.344 -4.774 9.416 1.00 96.00 87 ASN A CA 1
ATOM 689 C C . ASN A 1 87 ? -7.460 -3.716 9.296 1.00 96.00 87 ASN A C 1
ATOM 691 O O . ASN A 1 87 ? -7.588 -2.844 10.155 1.00 96.00 87 ASN A O 1
ATOM 695 N N . THR A 1 88 ? -8.273 -3.783 8.242 1.00 93.19 88 THR A N 1
ATOM 696 C CA . THR A 1 88 ? -9.389 -2.864 7.992 1.00 93.19 88 THR A CA 1
ATOM 697 C C . THR A 1 88 ? -10.704 -3.453 8.506 1.00 93.19 88 THR A C 1
ATOM 699 O O . THR A 1 88 ? -10.870 -4.665 8.615 1.00 93.19 88 THR A O 1
ATOM 702 N N . SER A 1 89 ? -11.679 -2.595 8.823 1.00 92.94 89 SER A N 1
ATOM 703 C CA . SER A 1 89 ? -13.022 -3.049 9.204 1.00 92.94 89 SER A CA 1
ATOM 704 C C . SER A 1 89 ? -13.845 -3.539 8.007 1.00 92.94 89 SER A C 1
ATOM 706 O O . SER A 1 89 ? -13.783 -2.979 6.911 1.00 92.94 89 SER A O 1
ATOM 708 N N . GLU A 1 90 ? -14.706 -4.530 8.242 1.00 90.81 90 GLU A N 1
ATOM 709 C CA . GLU A 1 90 ? -15.652 -5.028 7.233 1.00 90.81 90 GLU A CA 1
ATOM 710 C C . GLU A 1 90 ? -16.573 -3.925 6.694 1.00 90.81 90 GLU A C 1
ATOM 712 O O . GLU A 1 90 ? -16.893 -3.906 5.509 1.00 90.81 90 GLU A O 1
ATOM 717 N N . PHE A 1 91 ? -16.931 -2.950 7.535 1.00 89.44 91 PHE A N 1
ATOM 718 C CA . PHE A 1 91 ? -17.713 -1.787 7.121 1.00 89.44 91 PHE A CA 1
ATOM 719 C C . PHE A 1 91 ? -17.020 -0.986 6.010 1.00 89.44 91 PHE A C 1
ATOM 721 O O . PHE A 1 91 ? -17.648 -0.676 4.998 1.00 89.44 91 PHE A O 1
ATOM 728 N N . ILE A 1 92 ? -15.733 -0.664 6.173 1.00 87.69 92 ILE A N 1
ATOM 729 C CA . ILE A 1 92 ? -14.973 0.104 5.174 1.00 87.69 92 ILE A CA 1
ATOM 730 C C . ILE A 1 92 ? -14.803 -0.723 3.895 1.00 87.69 92 ILE A C 1
ATOM 732 O O . ILE A 1 92 ? -15.063 -0.221 2.803 1.00 87.69 92 ILE A O 1
ATOM 736 N N . MET A 1 93 ? -14.455 -2.008 4.026 1.00 88.06 93 MET A N 1
ATOM 737 C CA . MET A 1 93 ? -14.313 -2.909 2.875 1.00 88.06 93 MET A CA 1
ATOM 738 C C . MET A 1 93 ? -15.613 -3.021 2.070 1.00 88.06 93 MET A C 1
ATOM 740 O O . MET A 1 93 ? -15.589 -2.924 0.845 1.00 88.06 93 MET A O 1
ATOM 744 N N . SER A 1 94 ? -16.750 -3.167 2.752 1.00 85.94 94 SER A N 1
ATOM 745 C CA . SER A 1 94 ? -18.071 -3.248 2.125 1.00 85.94 94 SER A CA 1
ATOM 746 C C . SER A 1 94 ? -18.452 -1.948 1.406 1.00 85.94 94 SER A C 1
ATOM 748 O O . SER A 1 94 ? -18.910 -1.991 0.264 1.00 85.94 94 SER A O 1
ATOM 750 N N . ASN A 1 95 ? -18.185 -0.783 2.014 1.00 84.12 95 ASN A N 1
ATOM 751 C CA . ASN A 1 95 ? -18.412 0.515 1.364 1.00 84.12 95 ASN A CA 1
ATOM 752 C C . ASN A 1 95 ? -17.580 0.672 0.083 1.00 84.12 95 ASN A C 1
ATOM 754 O O . ASN A 1 95 ? -18.107 1.088 -0.947 1.00 84.12 95 ASN A O 1
ATOM 758 N N . MET A 1 96 ? -16.299 0.300 0.120 1.00 79.94 96 MET A N 1
ATOM 759 C CA . MET A 1 96 ? -15.425 0.376 -1.054 1.00 79.94 96 MET A CA 1
ATOM 760 C C . MET A 1 96 ? -15.821 -0.620 -2.147 1.00 79.94 96 MET A C 1
ATOM 762 O O . MET A 1 96 ? -15.806 -0.276 -3.327 1.00 79.94 96 MET A O 1
ATOM 766 N N . ALA A 1 97 ? -16.214 -1.840 -1.772 1.00 79.62 97 ALA A N 1
ATOM 767 C CA . ALA A 1 97 ? -16.699 -2.841 -2.718 1.00 79.62 97 ALA A CA 1
ATOM 768 C C . ALA A 1 97 ? -17.984 -2.376 -3.423 1.00 79.62 97 ALA A C 1
ATOM 770 O O . ALA A 1 97 ? -18.122 -2.558 -4.632 1.00 79.62 97 ALA A O 1
ATOM 771 N N . ALA A 1 98 ? -18.895 -1.720 -2.696 1.00 73.50 98 ALA A N 1
ATOM 772 C CA . ALA A 1 98 ? -20.099 -1.127 -3.274 1.00 73.50 98 ALA A CA 1
ATOM 773 C C . ALA A 1 98 ? -19.774 0.029 -4.238 1.00 73.50 98 ALA A C 1
ATOM 775 O O . ALA A 1 98 ? -20.435 0.173 -5.262 1.00 73.50 98 ALA A O 1
ATOM 776 N N . ALA A 1 99 ? -18.727 0.810 -3.955 1.00 62.94 99 ALA A N 1
ATOM 777 C CA . ALA A 1 99 ? -18.259 1.886 -4.830 1.00 62.94 99 ALA A CA 1
ATOM 778 C C . ALA A 1 99 ? -17.569 1.394 -6.120 1.00 62.94 99 ALA A C 1
ATOM 780 O O . ALA A 1 99 ? -17.400 2.180 -7.048 1.00 62.94 99 ALA A O 1
ATOM 781 N N . ALA A 1 100 ? -17.178 0.116 -6.205 1.00 54.06 100 ALA A N 1
ATOM 782 C CA . ALA A 1 100 ? -16.620 -0.487 -7.421 1.00 54.06 100 ALA A CA 1
ATOM 783 C C . ALA A 1 100 ? -17.696 -0.930 -8.434 1.00 54.06 100 ALA A C 1
ATOM 785 O O . ALA A 1 100 ? -17.367 -1.259 -9.574 1.00 54.06 100 ALA A O 1
ATOM 786 N N . VAL A 1 101 ? -18.970 -0.945 -8.029 1.00 37.19 101 VAL A N 1
ATOM 787 C CA . VAL A 1 101 ? -20.120 -1.249 -8.888 1.00 37.19 101 VAL A CA 1
ATOM 788 C C . VAL A 1 101 ? -20.821 0.068 -9.223 1.00 37.19 101 VAL A C 1
ATOM 790 O O . VAL A 1 101 ? -21.812 0.432 -8.593 1.00 37.19 101 VAL A O 1
ATOM 793 N N . VAL A 1 102 ? -20.276 0.802 -10.194 1.00 43.84 102 VAL A N 1
ATOM 794 C CA . VAL A 1 102 ? -20.927 1.976 -10.805 1.00 43.84 102 VAL A CA 1
ATOM 795 C C . VAL A 1 102 ? -21.156 1.711 -12.282 1.00 43.84 102 VAL A C 1
ATOM 797 O O . VAL A 1 102 ? -20.202 1.238 -12.940 1.00 43.84 102 VAL A O 1
#

Secondary structure (DSSP, 8-state):
--HHHHHHHHHHHHHHHHHHHHHHHTS-----TTTHHHHHHHHHHT-HHHHHHHHHS-GGG----GGGT--TTTHHHHHHHHHHHHTS-HHHHHHHHHHT--

Foldseek 3Di:
DVVVVVVVVVVVVVCVVVVLQVVLLCPCPADDPVCGVVLVCLCVPFNVVLVVQLVPPDLVPQDFDVVVPGDSSCSSVVSSVVRSVVVDDPVVVVVVVVVVVD

Solvent-accessible surface area (backbone atoms only — not comparable to full-atom values): 6233 Å² total; per-residue (Å²): 133,67,70,67,59,54,54,55,53,51,53,53,64,69,52,52,69,63,60,64,64,57,57,58,76,63,73,80,80,73,62,61,83,92,50,29,70,60,53,51,49,37,37,70,74,75,26,49,69,38,45,50,45,46,76,69,56,57,72,90,77,41,69,66,56,67,88,81,77,45,42,93,84,40,23,47,55,45,58,34,50,54,46,47,59,75,74,49,56,69,69,60,54,51,55,53,56,56,68,72,69,123

Sequence (102 aa):
MPSFFLSFVLAICLCWPCLAVYVAKDQFKSWYPEFGPTFEAIVEGNCPAEYERYLTIPRENAIIDWFTGDGNTNRLAQTVANCILGNTSEFIMSNMAAAAVV

Organism: NCBI:txid1209931

Mean predicted aligned error: 11.92 Å